Protein AF-A0A950NNE2-F1 (afdb_monomer_lite)

Foldseek 3Di:
DWAAKKFFQAKKKKAWCAAWWDWAPDIDGHGDIDTDGGPDIIGRIDGDPVGTDMDMDGDPGGDMDGDDPPVVVVVCVVVVHDDDDDDDDDDPPVDDDPPD

Secondary structure (DSSP, 8-state):
-EE--EEEEEEEEEEEEEEEEEETTEEEETT-EEEE-TT-EE--EEEEEEEEEEEEEEEEEEEEEES-HHHHHHHHHHHT--PPPPPP----TTSPP---

pLDDT: mean 95.73, std 4.51, range [62.34, 98.69]

Sequence (100 aa):
MIVHAHGHNSDHVVFVIDGDMTCGDVRCTAGTHIALDQGDAFGPFVAGPEGVVLFEVMMGDPRSFPADPDGYTALLGQHGVEQLPNPPIDMPSWLQDTRS

Radius of gyration: 14.67 Å; chains: 1; bounding box: 39×27×34 Å

Structure (mmCIF, N/CA/C/O backbone):
data_AF-A0A950NNE2-F1
#
_entry.id   AF-A0A950NNE2-F1
#
loop_
_atom_site.group_PDB
_atom_site.id
_atom_site.type_symbol
_atom_site.label_atom_id
_atom_site.label_alt_id
_atom_site.label_comp_id
_atom_site.label_asym_id
_atom_site.label_entity_id
_atom_site.label_seq_id
_atom_site.pdbx_PDB_ins_code
_atom_site.Cartn_x
_atom_site.Cartn_y
_atom_site.Cartn_z
_atom_site.occupancy
_atom_site.B_iso_or_equiv
_atom_site.auth_seq_id
_atom_site.auth_comp_id
_atom_site.auth_asym_id
_atom_site.auth_atom_id
_atom_site.pdbx_PDB_model_num
ATOM 1 N N . MET A 1 1 ? 0.738 -3.217 9.628 1.00 91.19 1 MET A N 1
ATOM 2 C CA . MET A 1 1 ? 1.427 -2.919 8.349 1.00 91.19 1 MET A CA 1
ATOM 3 C C . MET A 1 1 ? 1.251 -1.439 8.053 1.00 91.19 1 MET A C 1
ATOM 5 O O . MET A 1 1 ? 0.141 -0.959 8.249 1.00 91.19 1 MET A O 1
ATOM 9 N N . ILE A 1 2 ? 2.306 -0.746 7.611 1.00 9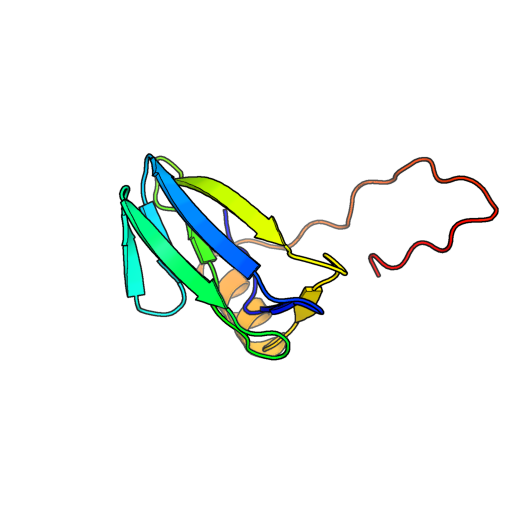6.94 2 ILE A N 1
ATOM 10 C CA . ILE A 1 2 ? 2.239 0.634 7.106 1.00 96.94 2 ILE A CA 1
ATOM 11 C C . ILE A 1 2 ? 2.824 0.636 5.690 1.00 96.94 2 ILE A C 1
ATOM 13 O O . ILE A 1 2 ? 3.909 0.093 5.489 1.00 96.94 2 ILE A O 1
ATOM 17 N N . VAL A 1 3 ? 2.116 1.227 4.730 1.00 96.44 3 VAL A N 1
ATOM 18 C CA . VAL A 1 3 ? 2.592 1.452 3.357 1.00 96.44 3 VAL A CA 1
ATOM 19 C C . VAL A 1 3 ? 2.517 2.948 3.075 1.00 96.44 3 VAL A C 1
ATOM 21 O O . VAL A 1 3 ? 1.500 3.582 3.353 1.00 96.44 3 VAL A O 1
ATOM 24 N N . HIS A 1 4 ? 3.597 3.520 2.549 1.00 96.81 4 HIS A N 1
ATOM 25 C CA . HIS A 1 4 ? 3.656 4.936 2.188 1.00 96.81 4 HIS A CA 1
ATOM 26 C C . HIS A 1 4 ? 2.596 5.300 1.137 1.00 96.81 4 HIS A C 1
ATOM 28 O O . HIS A 1 4 ? 2.125 4.440 0.387 1.00 96.81 4 HIS A O 1
ATOM 34 N N . ALA A 1 5 ? 2.232 6.581 1.065 1.00 97.69 5 ALA A N 1
ATOM 35 C CA . ALA A 1 5 ? 1.391 7.069 -0.021 1.00 97.69 5 ALA A CA 1
ATOM 36 C C . ALA A 1 5 ? 2.131 6.914 -1.355 1.00 97.69 5 ALA A C 1
ATOM 38 O O . ALA A 1 5 ? 3.282 7.347 -1.475 1.00 97.69 5 ALA A O 1
ATOM 39 N N . HIS A 1 6 ? 1.499 6.287 -2.341 1.00 97.25 6 HIS A N 1
ATOM 40 C CA . HIS A 1 6 ? 2.142 5.935 -3.606 1.00 97.25 6 HIS A CA 1
ATOM 41 C C . HIS A 1 6 ? 1.151 5.922 -4.767 1.00 97.25 6 HIS A C 1
ATOM 43 O O . HIS A 1 6 ? -0.058 5.836 -4.558 1.00 97.25 6 HIS A O 1
ATOM 49 N N . GLY A 1 7 ? 1.684 6.002 -5.982 1.00 96.75 7 GLY A N 1
ATOM 50 C CA . GLY A 1 7 ? 0.955 5.749 -7.223 1.00 96.75 7 GLY A CA 1
ATOM 51 C C . GLY A 1 7 ? 1.537 4.565 -7.988 1.00 96.75 7 GLY A C 1
ATOM 52 O O . GLY A 1 7 ? 2.558 4.001 -7.584 1.00 96.75 7 GLY A O 1
ATOM 53 N N . HIS A 1 8 ? 0.891 4.183 -9.089 1.00 96.19 8 HIS A N 1
ATOM 54 C CA . HIS A 1 8 ? 1.303 3.069 -9.955 1.00 96.19 8 HIS A CA 1
ATOM 55 C C . HIS A 1 8 ? 1.453 3.501 -11.416 1.00 96.19 8 HIS A C 1
ATOM 57 O O . HIS A 1 8 ? 0.786 4.423 -11.885 1.00 96.19 8 HIS A O 1
ATOM 63 N N . ASN A 1 9 ? 2.327 2.805 -12.153 1.00 95.69 9 ASN A N 1
ATOM 64 C CA . ASN A 1 9 ? 2.526 2.993 -13.599 1.00 95.69 9 ASN A CA 1
ATOM 65 C C . ASN A 1 9 ? 1.455 2.288 -14.461 1.00 95.69 9 ASN A C 1
ATOM 67 O O . ASN A 1 9 ? 1.655 2.072 -15.656 1.00 95.69 9 ASN A O 1
ATOM 71 N N . SER A 1 10 ? 0.327 1.920 -13.859 1.00 97.19 10 SER A N 1
ATOM 72 C CA . SER A 1 10 ? -0.852 1.343 -14.501 1.00 97.19 10 SER A CA 1
ATOM 73 C C . SER A 1 10 ? -2.092 1.635 -13.660 1.00 97.19 10 SER A C 1
ATOM 75 O O . SER A 1 10 ? -1.969 2.020 -12.494 1.00 97.19 10 SER A O 1
ATOM 77 N N . ASP A 1 11 ? -3.272 1.432 -14.246 1.00 98.12 11 ASP A N 1
ATOM 78 C CA . ASP A 1 11 ? -4.515 1.391 -13.480 1.00 98.12 11 ASP A CA 1
ATOM 79 C C . ASP A 1 11 ? -4.432 0.262 -12.443 1.00 98.12 11 ASP A C 1
ATOM 81 O O . ASP A 1 11 ? -3.904 -0.826 -12.715 1.00 98.12 11 ASP A O 1
ATOM 85 N N . HIS A 1 12 ? -4.977 0.501 -11.256 1.00 97.75 12 HIS A N 1
ATOM 86 C CA . HIS A 1 12 ? -4.891 -0.424 -10.137 1.00 97.75 12 HIS A CA 1
ATOM 87 C C . HIS A 1 12 ? -6.234 -0.519 -9.408 1.00 97.75 12 HIS A C 1
ATOM 89 O O . HIS A 1 12 ? -6.839 0.483 -9.031 1.00 97.75 12 HIS A O 1
ATOM 95 N N . VAL A 1 13 ? -6.704 -1.748 -9.196 1.00 97.69 13 VAL A N 1
ATOM 96 C CA . VAL A 1 13 ? -7.856 -2.035 -8.337 1.00 97.69 13 VAL A CA 1
ATOM 97 C C . VAL A 1 13 ? -7.397 -2.729 -7.063 1.00 97.69 13 VAL A C 1
ATOM 99 O O . VAL A 1 13 ? -6.707 -3.745 -7.131 1.00 97.69 13 VAL A O 1
ATOM 102 N N . VAL A 1 14 ? -7.857 -2.221 -5.920 1.00 97.94 14 VAL A N 1
ATOM 103 C CA . VAL A 1 14 ? -7.686 -2.831 -4.596 1.00 97.94 14 VAL A CA 1
ATOM 104 C C . VAL A 1 14 ? -9.059 -3.164 -4.022 1.00 97.94 14 VAL A C 1
ATOM 106 O O . VAL A 1 14 ? -9.953 -2.315 -3.980 1.00 97.94 14 VAL A O 1
ATOM 109 N N . PHE A 1 15 ? -9.233 -4.390 -3.540 1.00 98.62 15 PHE A N 1
ATOM 110 C CA . PHE A 1 15 ? -10.441 -4.827 -2.849 1.00 98.62 15 PHE A CA 1
ATOM 111 C C . PHE A 1 15 ? -10.105 -5.392 -1.471 1.00 98.62 15 PHE A C 1
ATOM 113 O O . PHE A 1 15 ? -9.260 -6.278 -1.346 1.00 98.62 15 PHE A O 1
ATOM 120 N N . VAL A 1 16 ? -10.789 -4.912 -0.432 1.00 98.62 16 VAL A N 1
ATOM 121 C CA . VAL A 1 16 ? -10.624 -5.438 0.928 1.00 98.62 16 VAL A CA 1
ATOM 122 C C . VAL A 1 16 ? -11.456 -6.709 1.071 1.00 98.62 16 VAL A C 1
ATOM 124 O O . VAL A 1 16 ? -12.687 -6.652 1.092 1.00 98.62 16 VAL A O 1
ATOM 127 N N . ILE A 1 17 ? -10.787 -7.857 1.176 1.00 98.69 17 ILE A N 1
ATOM 128 C CA . ILE A 1 17 ? -11.433 -9.156 1.397 1.00 98.69 17 ILE A CA 1
ATOM 129 C C . ILE A 1 17 ? -11.839 -9.304 2.866 1.00 98.69 17 ILE A C 1
ATOM 131 O O . ILE A 1 17 ? -12.968 -9.702 3.144 1.00 98.69 17 ILE A O 1
ATOM 135 N N . ASP A 1 18 ? -10.927 -8.998 3.789 1.00 98.62 18 ASP A N 1
ATOM 136 C CA . ASP A 1 18 ? -11.125 -9.183 5.229 1.00 98.62 18 ASP A CA 1
ATOM 137 C C . ASP A 1 18 ? -10.310 -8.167 6.042 1.00 98.62 18 ASP A C 1
ATOM 139 O O . ASP A 1 18 ? -9.333 -7.599 5.542 1.00 98.62 18 ASP A O 1
ATOM 143 N N . GLY A 1 19 ? -10.710 -7.944 7.293 1.00 98.31 19 GLY A N 1
ATOM 144 C CA . GLY A 1 19 ? -10.101 -6.961 8.186 1.00 98.31 19 GLY A CA 1
ATOM 145 C C . GLY A 1 19 ? -10.377 -5.512 7.777 1.00 98.31 19 GLY A C 1
ATOM 146 O O . GLY A 1 19 ? -11.382 -5.197 7.123 1.00 98.31 19 GLY A O 1
ATOM 147 N N . ASP A 1 20 ? -9.492 -4.610 8.202 1.00 98.44 20 ASP A N 1
ATOM 148 C CA . ASP A 1 20 ? -9.600 -3.189 7.890 1.00 98.44 20 ASP A CA 1
ATOM 149 C C . ASP A 1 20 ? -8.253 -2.469 7.818 1.00 98.44 20 ASP A C 1
ATOM 151 O O . ASP A 1 20 ? -7.253 -2.870 8.413 1.00 98.44 20 ASP A O 1
ATOM 155 N N . MET A 1 21 ? -8.242 -1.370 7.073 1.00 98.44 21 MET A N 1
ATOM 156 C CA . MET A 1 21 ? -7.124 -0.435 7.006 1.00 98.44 21 MET A CA 1
ATOM 157 C C . MET A 1 21 ? -7.633 0.993 6.833 1.00 98.44 21 MET A C 1
ATOM 159 O O . MET A 1 21 ? -8.785 1.204 6.450 1.00 98.44 21 MET A O 1
ATOM 163 N N . THR A 1 22 ? -6.782 1.985 7.067 1.00 98.50 22 THR A N 1
ATOM 164 C CA . THR A 1 22 ? -7.005 3.330 6.530 1.00 98.50 22 THR A CA 1
ATOM 165 C C . THR A 1 22 ? -6.303 3.493 5.188 1.00 98.50 22 THR A C 1
ATOM 167 O O . THR A 1 22 ? -5.237 2.924 4.976 1.00 98.50 22 THR A O 1
ATOM 170 N N . CYS A 1 23 ? -6.900 4.270 4.290 1.00 98.12 23 CYS A N 1
ATOM 171 C CA . CYS A 1 23 ? -6.285 4.825 3.091 1.00 98.12 23 CYS A CA 1
ATOM 172 C C . CYS A 1 23 ? -6.323 6.350 3.219 1.00 98.12 23 CYS A C 1
ATOM 174 O O . CYS A 1 23 ? -7.369 6.969 3.002 1.00 98.12 23 CYS A O 1
ATOM 176 N N . GLY A 1 24 ? -5.205 6.944 3.640 1.00 96.56 24 GLY A N 1
ATOM 177 C CA . GLY A 1 24 ? -5.207 8.317 4.142 1.00 96.56 24 GLY A CA 1
ATOM 178 C C . GLY A 1 24 ? -6.129 8.412 5.359 1.00 96.56 24 GLY A C 1
ATOM 179 O O . GLY A 1 24 ? -5.983 7.643 6.309 1.00 96.56 24 GLY A O 1
ATOM 180 N N . ASP A 1 25 ? -7.129 9.288 5.289 1.00 96.38 25 ASP A N 1
ATOM 181 C CA . ASP A 1 25 ? -8.110 9.493 6.365 1.00 96.38 25 ASP A CA 1
ATOM 182 C C . ASP A 1 25 ? -9.367 8.611 6.235 1.00 96.38 25 ASP A C 1
ATOM 184 O O . ASP A 1 25 ? -10.272 8.669 7.072 1.00 96.38 25 ASP A O 1
ATOM 188 N N . VAL A 1 26 ? -9.461 7.793 5.182 1.00 98.06 26 VAL A N 1
ATOM 189 C CA . VAL A 1 26 ? -10.645 6.969 4.907 1.00 98.06 26 VAL A CA 1
ATOM 190 C C . VAL A 1 26 ? -10.457 5.574 5.483 1.00 98.06 26 VAL A C 1
ATOM 192 O O . VAL A 1 26 ? -9.517 4.871 5.125 1.00 98.06 26 VAL A O 1
ATOM 195 N N . ARG A 1 27 ? -11.380 5.132 6.343 1.00 98.31 27 ARG A N 1
ATOM 196 C CA . ARG A 1 27 ? -11.412 3.743 6.814 1.00 98.31 27 ARG A CA 1
ATOM 197 C C . ARG A 1 27 ? -12.019 2.831 5.747 1.00 98.31 27 ARG A C 1
ATOM 199 O O . ARG A 1 27 ? -13.165 3.023 5.346 1.00 98.31 27 ARG A O 1
ATOM 206 N N . CYS A 1 28 ? -11.272 1.809 5.355 1.00 98.56 28 CYS A N 1
ATOM 207 C CA . CYS A 1 28 ? -11.652 0.790 4.387 1.00 98.56 28 CYS A CA 1
ATOM 208 C C . CYS A 1 28 ? -11.821 -0.552 5.113 1.00 98.56 28 CYS A C 1
ATOM 210 O O . CYS A 1 28 ? -10.856 -1.102 5.639 1.00 98.56 28 CYS A O 1
ATOM 212 N N . THR A 1 29 ? -13.043 -1.081 5.152 1.00 98.56 29 THR A N 1
ATOM 213 C CA . THR A 1 29 ? -13.360 -2.402 5.731 1.00 98.56 29 THR A CA 1
ATOM 214 C C . THR A 1 29 ? -13.628 -3.429 4.630 1.00 98.56 29 THR A C 1
ATOM 216 O O . THR A 1 29 ? -13.763 -3.048 3.464 1.00 98.56 29 THR A O 1
ATOM 219 N N . ALA A 1 30 ? -13.772 -4.709 4.987 1.00 98.62 30 ALA A N 1
ATOM 220 C CA . ALA A 1 30 ? -14.208 -5.764 4.066 1.00 98.62 30 ALA A CA 1
ATOM 221 C C . ALA A 1 30 ? -15.364 -5.309 3.148 1.00 98.62 30 ALA A C 1
ATOM 223 O O . ALA A 1 30 ? -16.349 -4.726 3.611 1.00 98.62 30 ALA A O 1
ATOM 224 N N . GLY A 1 31 ? -15.215 -5.538 1.840 1.00 98.62 31 GLY A N 1
ATOM 225 C CA . GLY A 1 31 ? -16.130 -5.062 0.798 1.00 98.62 31 GLY A CA 1
ATOM 226 C C . GLY A 1 31 ? -15.761 -3.715 0.164 1.00 98.62 31 GLY A C 1
ATOM 227 O O . GLY A 1 31 ? -16.379 -3.330 -0.828 1.00 98.62 31 GLY A O 1
ATOM 228 N N . THR A 1 32 ? -14.768 -2.996 0.696 1.00 98.69 32 THR A N 1
ATOM 229 C CA . THR A 1 32 ? -14.308 -1.730 0.101 1.00 98.69 32 THR A CA 1
ATOM 230 C C . THR A 1 32 ? -13.559 -1.984 -1.204 1.00 98.69 32 THR A C 1
ATOM 232 O O . THR A 1 32 ? -12.663 -2.823 -1.253 1.00 98.69 32 THR A O 1
ATOM 235 N N . HIS A 1 33 ? -13.901 -1.214 -2.237 1.00 98.1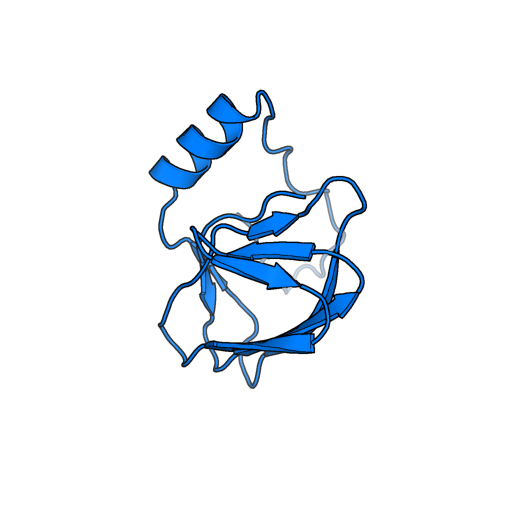9 33 HIS A N 1
ATOM 236 C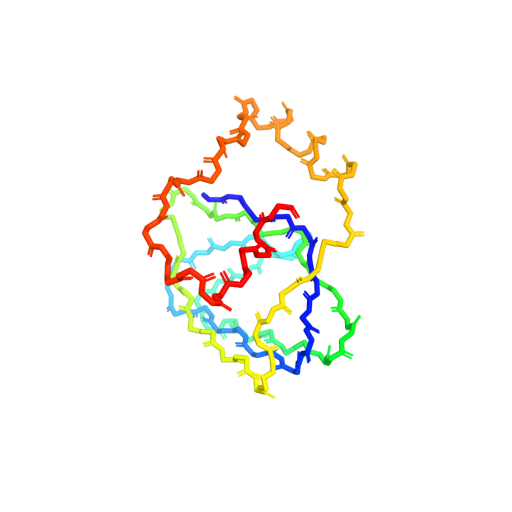 CA . HIS A 1 33 ? -13.230 -1.182 -3.534 1.00 98.19 33 HIS A CA 1
ATOM 237 C C . HIS A 1 33 ? -12.576 0.186 -3.746 1.00 98.19 33 HIS A C 1
ATOM 239 O O . HIS A 1 33 ? -13.243 1.215 -3.614 1.00 98.19 33 HIS A O 1
ATOM 245 N N . ILE A 1 34 ? -11.299 0.184 -4.115 1.00 98.06 34 ILE A N 1
ATOM 246 C CA . ILE A 1 34 ? -10.536 1.371 -4.495 1.00 98.06 34 ILE A CA 1
ATOM 247 C C . ILE A 1 34 ? -10.099 1.177 -5.947 1.00 98.06 34 ILE A C 1
ATOM 249 O O . ILE A 1 34 ? -9.419 0.202 -6.257 1.00 98.06 34 ILE A O 1
ATOM 253 N N . ALA A 1 35 ? -10.499 2.098 -6.820 1.00 97.50 35 ALA A N 1
ATOM 254 C CA . ALA A 1 35 ? -9.952 2.218 -8.166 1.00 97.50 35 ALA A CA 1
ATOM 255 C C . ALA A 1 35 ? -8.971 3.386 -8.188 1.00 97.50 35 ALA A C 1
ATOM 257 O O . ALA A 1 35 ? -9.281 4.461 -7.671 1.00 97.50 35 ALA A O 1
ATOM 258 N N . LEU A 1 36 ? -7.804 3.146 -8.768 1.00 97.38 36 LEU A N 1
ATOM 259 C CA . LEU A 1 36 ? -6.744 4.117 -8.956 1.00 97.38 36 LEU A CA 1
ATOM 260 C C . LEU A 1 36 ? -6.414 4.164 -10.447 1.00 97.38 36 LEU A C 1
ATOM 262 O O . LEU A 1 36 ? -5.991 3.152 -11.008 1.00 97.38 36 LEU A O 1
ATOM 266 N N . ASP A 1 37 ? -6.603 5.323 -11.067 1.00 97.75 37 ASP A N 1
ATOM 267 C CA . ASP A 1 37 ? -6.209 5.541 -12.456 1.00 97.75 37 ASP A CA 1
ATOM 268 C C . ASP A 1 37 ? -4.684 5.726 -12.539 1.00 97.75 37 ASP A C 1
ATOM 270 O O . ASP A 1 37 ? -4.035 6.207 -11.602 1.00 97.75 37 ASP A O 1
ATOM 274 N N . GLN A 1 38 ? -4.083 5.337 -13.664 1.00 97.12 38 GLN A N 1
ATOM 275 C CA . GLN A 1 38 ? -2.643 5.471 -13.869 1.00 97.12 38 GLN A CA 1
ATOM 276 C C . GLN A 1 38 ? -2.158 6.911 -13.618 1.00 97.12 38 GLN A C 1
ATOM 278 O O . GLN A 1 38 ? -2.587 7.859 -14.274 1.00 97.12 38 GLN A O 1
ATOM 283 N N . GLY A 1 39 ? -1.159 7.049 -12.741 1.00 93.56 39 GLY A N 1
ATOM 284 C CA . GLY A 1 39 ? -0.553 8.336 -12.38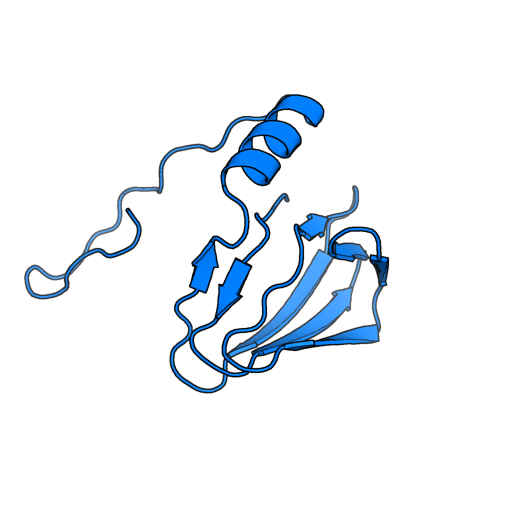8 1.00 93.56 39 GLY A CA 1
ATOM 285 C C . GLY A 1 39 ? -1.149 9.002 -11.146 1.00 93.56 39 GLY A C 1
ATOM 286 O O . GLY A 1 39 ? -0.491 9.878 -10.581 1.00 93.56 39 GLY A O 1
ATOM 287 N N . ASP A 1 40 ? -2.316 8.556 -10.676 1.00 97.12 40 ASP A N 1
ATOM 288 C CA . ASP A 1 40 ? -2.855 8.988 -9.389 1.00 97.12 40 ASP A CA 1
ATOM 289 C C . ASP A 1 40 ? -2.101 8.334 -8.223 1.00 97.12 40 ASP A C 1
ATOM 291 O O . ASP A 1 40 ? -1.382 7.340 -8.374 1.00 97.12 40 ASP A O 1
ATOM 295 N N . ALA A 1 41 ? -2.281 8.903 -7.030 1.00 97.12 41 ALA A N 1
ATOM 296 C CA . ALA A 1 41 ? -1.735 8.381 -5.787 1.00 97.12 41 ALA A CA 1
ATOM 297 C C . ALA A 1 41 ? -2.813 8.249 -4.707 1.00 97.12 41 ALA A C 1
ATOM 299 O O . ALA A 1 41 ? -3.785 9.002 -4.665 1.00 97.12 41 ALA A O 1
ATOM 300 N N . PHE A 1 42 ? -2.598 7.306 -3.796 1.00 97.12 42 PHE A N 1
ATOM 301 C CA . PHE A 1 42 ? -3.480 7.022 -2.665 1.00 97.12 42 PHE A CA 1
ATOM 302 C C . PHE A 1 42 ? -2.689 6.660 -1.402 1.00 97.12 42 PHE A C 1
ATOM 304 O O . PHE A 1 42 ? -1.458 6.580 -1.407 1.00 97.12 42 PHE A O 1
ATOM 311 N N . GLY A 1 43 ? -3.407 6.419 -0.309 1.00 96.94 43 GLY A N 1
ATOM 312 C CA . GLY A 1 43 ? -2.814 6.102 0.980 1.00 96.94 43 GLY A CA 1
ATOM 313 C C . GLY A 1 43 ? -2.403 7.349 1.779 1.00 96.94 43 GLY A C 1
ATOM 314 O O . GLY A 1 43 ? -2.922 8.436 1.527 1.00 96.94 43 GLY A O 1
ATOM 315 N N . PRO A 1 44 ? -1.511 7.203 2.776 1.00 97.88 44 PRO A N 1
ATOM 316 C CA . PRO A 1 44 ? -0.827 5.966 3.171 1.00 97.88 44 PRO A CA 1
ATOM 317 C C . PRO A 1 44 ? -1.800 4.867 3.619 1.00 97.88 44 PRO A C 1
ATOM 319 O O . PRO A 1 44 ? -2.922 5.164 4.035 1.00 97.88 44 PRO A O 1
ATOM 322 N N . PHE A 1 45 ? -1.372 3.604 3.538 1.00 98.00 45 PHE A N 1
ATOM 323 C CA . PHE A 1 45 ? -2.125 2.492 4.116 1.00 98.00 45 PHE A CA 1
ATOM 324 C C . PHE A 1 45 ? -1.641 2.179 5.523 1.00 98.00 45 PHE A C 1
ATOM 326 O O . PHE A 1 45 ? -0.449 1.951 5.730 1.00 98.00 45 PHE A O 1
ATOM 333 N N . VAL A 1 46 ? -2.566 2.094 6.477 1.00 98.25 46 VAL A N 1
ATOM 334 C CA . VAL A 1 46 ? -2.285 1.603 7.832 1.00 98.25 46 VAL A CA 1
ATOM 335 C C . VAL A 1 46 ? -3.288 0.511 8.163 1.00 98.25 46 VAL A C 1
ATOM 337 O O . VAL A 1 46 ? -4.481 0.772 8.292 1.00 98.25 46 VAL A O 1
ATOM 340 N N . ALA A 1 47 ? -2.813 -0.728 8.279 1.00 98.19 47 ALA A N 1
ATOM 341 C CA . ALA A 1 47 ? -3.670 -1.850 8.653 1.00 98.19 47 ALA A CA 1
ATOM 342 C C . ALA A 1 47 ? -4.133 -1.727 10.113 1.00 98.19 47 ALA A C 1
ATOM 344 O O . ALA A 1 47 ? -3.355 -1.313 10.979 1.00 98.19 47 ALA A O 1
ATOM 345 N N . GLY A 1 48 ? -5.373 -2.140 10.374 1.00 97.31 48 GLY A N 1
ATOM 346 C CA . GLY A 1 48 ? -5.926 -2.282 11.715 1.00 97.31 48 GLY A CA 1
ATOM 347 C C . GLY A 1 48 ? -5.175 -3.325 12.559 1.00 97.31 48 GLY A C 1
ATOM 348 O O . GLY A 1 48 ? -4.296 -4.033 12.056 1.00 97.31 48 GLY A O 1
ATOM 349 N N . PRO A 1 49 ? -5.507 -3.438 13.858 1.00 96.19 49 PRO A N 1
ATOM 350 C CA . PRO A 1 49 ? -4.787 -4.302 14.798 1.00 96.19 49 PRO A CA 1
ATOM 351 C C . PRO A 1 49 ? -4.833 -5.789 14.424 1.00 96.19 49 PRO A C 1
ATOM 353 O O . PRO A 1 49 ? -3.856 -6.498 14.646 1.00 96.19 49 PRO A O 1
ATOM 356 N N . GLU A 1 50 ? -5.924 -6.239 13.801 1.00 97.06 50 GLU A N 1
ATOM 357 C CA . GLU A 1 50 ? -6.092 -7.623 13.334 1.00 97.06 50 GLU A CA 1
ATOM 358 C C . GLU A 1 50 ? -5.557 -7.841 11.905 1.00 97.06 50 GLU A C 1
ATOM 360 O O . GLU A 1 50 ? -5.609 -8.948 11.372 1.00 97.06 50 GLU A O 1
ATOM 365 N N . GLY A 1 51 ? -5.013 -6.796 11.274 1.00 97.62 51 GLY A N 1
ATOM 366 C CA . GLY A 1 51 ? -4.549 -6.827 9.893 1.00 97.62 51 GLY A CA 1
ATOM 367 C C . GLY A 1 51 ? -5.656 -6.617 8.857 1.00 97.62 51 GLY A C 1
ATOM 368 O O . GLY A 1 51 ? -6.799 -6.286 9.168 1.00 97.62 51 GLY A O 1
ATOM 369 N N . VAL A 1 52 ? -5.273 -6.771 7.589 1.00 98.44 52 VAL A N 1
ATOM 370 C CA . VAL A 1 52 ? -6.143 -6.620 6.420 1.00 98.44 52 VAL A CA 1
ATOM 371 C C . VAL A 1 52 ? -5.722 -7.620 5.347 1.00 98.44 52 VAL A C 1
ATOM 373 O O . VAL A 1 52 ? -4.528 -7.886 5.182 1.00 98.44 52 VAL A O 1
ATOM 376 N N . VAL A 1 53 ? -6.690 -8.166 4.614 1.00 98.38 53 VAL A N 1
ATOM 377 C CA . VAL A 1 53 ? -6.458 -9.010 3.437 1.00 98.38 53 VAL A CA 1
ATOM 378 C C . VAL A 1 53 ? -6.943 -8.257 2.208 1.00 98.38 53 VAL A C 1
ATOM 380 O O . VAL A 1 53 ? -8.126 -7.930 2.103 1.00 98.38 53 VAL A O 1
ATOM 383 N N . LEU A 1 54 ? -6.029 -7.993 1.277 1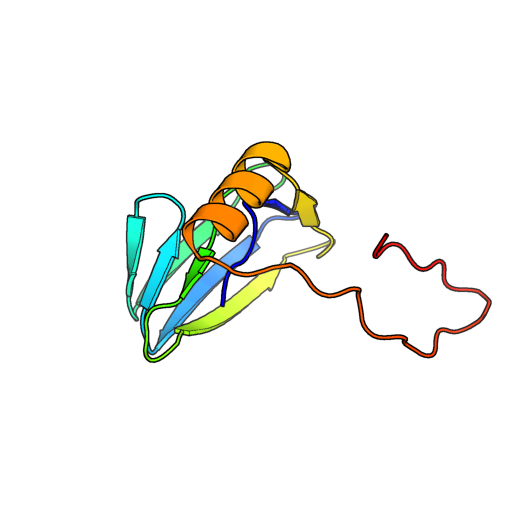.00 98.12 54 LEU A N 1
ATOM 384 C CA . LEU A 1 54 ? -6.304 -7.267 0.041 1.00 98.12 54 LEU A CA 1
ATOM 385 C C . LEU A 1 54 ? -6.240 -8.206 -1.165 1.00 98.12 54 LEU A C 1
ATOM 387 O O .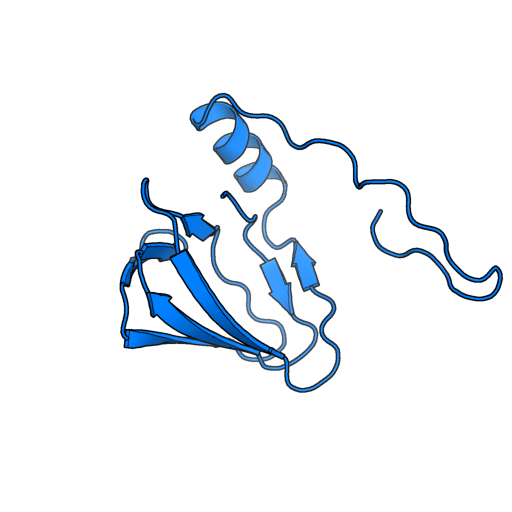 LEU A 1 54 ? -5.410 -9.113 -1.227 1.00 98.12 54 LEU A O 1
ATOM 391 N N . PHE A 1 55 ? -7.119 -7.965 -2.132 1.00 98.31 55 PHE A N 1
ATOM 392 C CA . PHE A 1 55 ? -6.985 -8.451 -3.497 1.00 98.31 55 PHE A CA 1
ATOM 393 C C . PHE A 1 55 ? -6.629 -7.272 -4.394 1.00 98.31 55 PHE A C 1
ATOM 395 O O . PHE A 1 55 ? -7.397 -6.315 -4.484 1.00 98.31 55 PHE A O 1
ATOM 402 N N . GLU A 1 56 ? -5.466 -7.347 -5.031 1.00 96.94 56 GLU A N 1
ATOM 403 C CA . GLU A 1 56 ? -4.868 -6.253 -5.794 1.00 96.94 56 GLU A CA 1
ATOM 404 C C . GLU A 1 56 ? -4.628 -6.688 -7.241 1.00 96.94 56 GLU A C 1
ATOM 406 O O . GLU A 1 56 ? -4.108 -7.780 -7.495 1.00 96.94 56 GLU A O 1
ATOM 411 N N . VAL A 1 57 ? -5.027 -5.844 -8.193 1.00 97.56 57 VAL A N 1
ATOM 412 C CA . VAL A 1 57 ? -4.843 -6.079 -9.631 1.00 97.56 57 VAL A CA 1
ATOM 413 C C . VAL A 1 57 ? -4.277 -4.826 -10.283 1.00 97.56 57 VAL A C 1
ATOM 415 O O . VAL A 1 57 ? -5.009 -3.868 -10.527 1.00 97.56 57 VAL A O 1
ATOM 418 N N . MET A 1 58 ? -2.984 -4.852 -10.605 1.00 96.81 58 MET A N 1
ATOM 419 C CA . MET A 1 58 ? -2.328 -3.834 -11.429 1.00 96.81 58 MET A CA 1
ATOM 420 C C . MET A 1 58 ? -2.432 -4.222 -12.910 1.00 96.81 58 MET A C 1
ATOM 422 O O . MET A 1 58 ? -1.991 -5.300 -13.320 1.00 96.81 58 MET A O 1
ATOM 426 N N . MET A 1 59 ? -3.036 -3.359 -13.724 1.00 97.44 59 MET A N 1
ATOM 427 C CA . MET A 1 59 ? -3.380 -3.640 -15.123 1.00 97.44 59 MET A CA 1
ATOM 428 C C . MET A 1 59 ? -2.323 -3.079 -16.078 1.00 97.44 59 MET A C 1
ATOM 430 O O . MET A 1 59 ? -2.584 -2.179 -16.873 1.00 97.44 59 MET A O 1
ATOM 434 N N . GLY A 1 60 ? -1.107 -3.622 -16.008 1.00 96.19 60 GLY A N 1
ATOM 435 C CA . GLY A 1 60 ? 0.010 -3.195 -16.850 1.00 96.19 60 GLY A CA 1
ATOM 436 C C . GLY A 1 60 ? 1.341 -3.304 -16.122 1.00 96.19 60 GLY A C 1
ATOM 437 O O . GLY A 1 60 ? 1.699 -4.376 -15.642 1.00 96.19 60 GLY A O 1
ATOM 438 N N . ASP A 1 61 ? 2.086 -2.200 -16.073 1.00 94.06 61 ASP A N 1
ATOM 439 C CA . ASP A 1 61 ? 3.325 -2.106 -15.305 1.00 94.06 61 ASP A CA 1
ATOM 440 C C . ASP A 1 61 ? 3.012 -1.969 -13.801 1.00 94.06 61 ASP A C 1
ATOM 442 O O . ASP A 1 61 ? 2.451 -0.947 -13.393 1.00 94.06 61 ASP A O 1
ATOM 446 N N . PRO A 1 62 ? 3.366 -2.965 -12.964 1.00 91.31 62 PRO A N 1
ATOM 447 C CA . PRO A 1 62 ? 3.008 -2.982 -11.546 1.00 91.31 62 PRO A CA 1
ATOM 448 C C . PRO A 1 62 ? 3.948 -2.136 -10.677 1.00 91.31 62 PRO A C 1
ATOM 450 O O . PRO A 1 62 ? 3.843 -2.154 -9.451 1.00 91.31 62 PRO A O 1
ATOM 453 N N . ARG A 1 63 ? 4.940 -1.462 -11.270 1.00 91.69 63 ARG A N 1
ATOM 454 C CA . ARG A 1 63 ? 5.884 -0.647 -10.503 1.00 91.69 63 ARG A CA 1
ATOM 455 C C . ARG A 1 63 ? 5.178 0.586 -9.948 1.00 91.69 63 ARG A C 1
ATOM 457 O O . ARG A 1 63 ? 4.527 1.319 -10.696 1.00 91.69 63 ARG A O 1
ATOM 464 N N . SER A 1 64 ? 5.393 0.843 -8.664 1.00 93.88 64 SER A N 1
ATOM 465 C CA . SER A 1 64 ? 4.896 2.020 -7.961 1.00 93.88 64 SER A CA 1
ATOM 466 C C . SER A 1 64 ? 5.925 3.149 -7.896 1.00 93.88 64 SER A C 1
ATOM 468 O O . SER A 1 64 ? 7.119 2.940 -8.120 1.00 93.88 64 SER A O 1
ATOM 470 N N . PHE A 1 65 ? 5.467 4.344 -7.531 1.00 94.69 65 PHE A N 1
ATOM 471 C CA . PHE A 1 65 ? 6.315 5.488 -7.194 1.00 94.69 65 PHE A CA 1
ATOM 472 C C . PHE A 1 65 ? 5.829 6.153 -5.896 1.00 94.69 65 PHE A C 1
ATOM 474 O O . PHE A 1 65 ? 4.619 6.212 -5.662 1.00 94.69 65 PHE A O 1
ATOM 481 N N . PRO A 1 66 ? 6.738 6.655 -5.041 1.00 95.50 66 PRO A N 1
ATOM 482 C CA . PRO A 1 66 ? 6.345 7.327 -3.809 1.00 95.50 66 PRO A CA 1
ATOM 483 C C . PRO A 1 66 ? 5.686 8.675 -4.119 1.00 95.50 66 PRO A C 1
ATOM 485 O O . PRO A 1 66 ? 6.169 9.423 -4.968 1.00 95.50 66 PRO A O 1
ATOM 488 N N . ALA A 1 67 ? 4.603 8.995 -3.412 1.00 97.12 67 ALA A N 1
ATOM 489 C CA . ALA A 1 67 ? 3.892 10.265 -3.561 1.00 97.12 67 ALA A CA 1
ATOM 490 C C . ALA A 1 67 ? 4.298 11.302 -2.500 1.00 97.12 67 ALA A C 1
ATOM 492 O O . ALA A 1 67 ? 4.294 12.495 -2.787 1.00 97.12 67 ALA A O 1
ATOM 493 N N . ASP A 1 68 ? 4.673 10.853 -1.295 1.00 96.81 68 ASP A N 1
ATOM 494 C CA . ASP A 1 68 ? 5.046 11.732 -0.177 1.00 96.81 68 ASP A CA 1
ATOM 495 C C . ASP A 1 68 ? 6.092 11.086 0.768 1.00 96.81 68 ASP A C 1
ATOM 497 O O . ASP A 1 68 ? 5.738 10.467 1.779 1.00 96.81 68 ASP A O 1
ATOM 501 N N . PRO A 1 69 ? 7.400 11.183 0.446 1.00 95.44 69 PRO A N 1
ATOM 502 C CA . PRO A 1 69 ? 8.472 10.621 1.278 1.00 95.44 69 PRO A CA 1
ATOM 503 C C . PRO A 1 69 ? 8.610 11.276 2.664 1.00 95.44 69 PRO A C 1
ATOM 505 O O . PRO A 1 69 ? 8.907 10.592 3.652 1.00 95.44 69 PRO A O 1
ATOM 508 N N . ASP A 1 70 ? 8.383 12.589 2.753 1.00 97.44 70 ASP A N 1
ATOM 509 C CA . ASP A 1 70 ? 8.507 13.344 4.004 1.00 97.44 70 ASP A CA 1
ATOM 510 C C . ASP A 1 70 ? 7.356 12.995 4.955 1.00 97.44 70 ASP A C 1
ATOM 512 O O . ASP A 1 70 ? 7.584 12.699 6.135 1.00 97.44 70 ASP A O 1
ATOM 516 N N . GLY A 1 71 ? 6.125 12.935 4.433 1.00 96.88 71 GLY A N 1
ATOM 517 C CA . GLY A 1 71 ? 4.957 12.488 5.188 1.00 96.88 71 GLY A CA 1
ATOM 518 C C . GLY A 1 71 ? 5.085 11.042 5.660 1.00 96.88 71 GLY A C 1
ATOM 519 O O . GLY A 1 71 ? 4.728 10.732 6.799 1.00 96.88 71 GLY A O 1
ATOM 520 N N . TYR A 1 72 ? 5.680 10.162 4.851 1.00 97.25 72 TYR A N 1
ATOM 521 C CA . TYR A 1 72 ? 5.959 8.793 5.280 1.00 97.25 72 TYR A CA 1
ATOM 522 C C . TYR A 1 72 ? 6.956 8.735 6.445 1.00 97.25 72 TYR A C 1
ATOM 524 O O . TYR A 1 72 ? 6.712 8.034 7.427 1.00 97.25 72 TYR A O 1
ATOM 532 N N . THR A 1 73 ? 8.032 9.522 6.392 1.00 97.19 73 THR A N 1
ATOM 533 C CA . THR A 1 73 ? 9.003 9.612 7.497 1.00 97.19 73 THR A CA 1
ATOM 534 C C . THR A 1 73 ? 8.335 10.094 8.788 1.00 97.19 73 THR A C 1
ATOM 536 O O . THR A 1 73 ? 8.552 9.520 9.859 1.00 97.19 73 THR A O 1
ATOM 539 N N . ALA A 1 74 ? 7.472 11.110 8.695 1.00 97.69 74 ALA A N 1
ATOM 540 C CA . ALA A 1 74 ? 6.706 11.601 9.836 1.00 97.69 74 ALA A CA 1
ATOM 541 C C . ALA A 1 74 ? 5.746 10.534 10.396 1.00 97.69 74 ALA A C 1
ATOM 543 O O . ALA A 1 74 ? 5.674 10.362 11.615 1.00 97.69 74 ALA A O 1
ATOM 544 N N . LEU A 1 75 ? 5.054 9.792 9.525 1.00 97.38 75 LEU A N 1
ATOM 545 C CA . LEU A 1 75 ? 4.145 8.710 9.910 1.00 97.38 75 LEU A CA 1
ATOM 546 C C . LEU A 1 75 ? 4.878 7.601 10.679 1.00 97.38 75 LEU A C 1
ATOM 548 O O . LEU A 1 75 ? 4.421 7.187 11.743 1.00 97.38 75 LEU A O 1
ATOM 552 N N . LEU A 1 76 ? 6.040 7.156 10.193 1.00 97.81 76 LEU A N 1
ATOM 553 C CA . LEU A 1 76 ? 6.856 6.158 10.896 1.00 97.81 76 LEU A CA 1
ATOM 554 C C . LEU A 1 76 ? 7.240 6.637 12.306 1.00 97.81 76 LEU A C 1
ATOM 556 O O . LEU A 1 76 ? 7.070 5.898 13.280 1.00 97.81 76 LEU A O 1
ATOM 560 N N . GLY A 1 77 ? 7.660 7.902 12.431 1.00 97.81 77 GLY A N 1
ATOM 561 C CA . GLY A 1 77 ? 7.984 8.524 13.717 1.00 97.81 77 GLY A CA 1
ATOM 562 C C . GLY A 1 77 ? 6.798 8.581 14.686 1.00 97.81 77 GLY A C 1
ATOM 563 O O . GLY A 1 77 ? 6.962 8.282 15.868 1.00 97.81 77 GLY A O 1
ATOM 564 N N . GLN A 1 78 ? 5.594 8.896 14.197 1.00 97.19 78 GLN A N 1
ATOM 565 C CA . GLN A 1 78 ? 4.366 8.902 15.010 1.00 97.19 78 GLN A CA 1
ATOM 566 C C . GLN A 1 78 ? 4.012 7.513 15.550 1.00 97.19 78 GLN A C 1
ATOM 568 O O . GLN A 1 78 ? 3.523 7.391 16.673 1.00 97.19 78 GLN A O 1
ATOM 573 N N . HIS A 1 79 ? 4.280 6.468 14.768 1.00 96.12 79 HIS A N 1
ATOM 574 C CA . HIS A 1 79 ? 4.045 5.081 15.163 1.00 96.12 79 HIS A CA 1
ATOM 575 C C . HIS A 1 79 ? 5.212 4.457 15.945 1.00 96.12 79 HIS A C 1
ATOM 577 O O . HIS A 1 79 ? 5.091 3.319 16.397 1.00 96.12 79 HIS A O 1
ATOM 583 N N . GLY A 1 80 ? 6.324 5.179 16.128 1.00 97.56 80 GLY A N 1
ATOM 584 C CA . GLY A 1 80 ? 7.502 4.682 16.842 1.00 97.56 80 GLY A CA 1
ATOM 585 C C . GLY A 1 80 ? 8.167 3.486 16.155 1.00 97.56 80 GLY A C 1
ATOM 586 O O . GLY A 1 80 ? 8.710 2.616 16.834 1.00 97.56 80 GLY A O 1
ATOM 587 N N . VAL A 1 81 ? 8.087 3.420 14.825 1.00 96.88 81 VAL A N 1
ATOM 588 C CA . VAL A 1 81 ? 8.657 2.340 14.009 1.00 96.88 81 VAL A CA 1
ATOM 589 C C . VAL A 1 81 ? 9.673 2.895 13.019 1.00 96.88 81 VAL A C 1
ATOM 591 O O . VAL A 1 81 ? 9.677 4.083 12.708 1.00 96.88 81 VAL A O 1
ATOM 594 N N . GLU A 1 82 ? 10.521 2.021 12.491 1.00 95.50 82 GLU A N 1
ATOM 595 C CA . GLU A 1 82 ? 11.481 2.348 11.440 1.00 95.50 82 GLU A CA 1
ATOM 596 C C . GLU A 1 82 ? 11.321 1.399 10.251 1.00 95.50 82 GLU A C 1
ATOM 598 O O . GLU A 1 82 ? 10.918 0.242 10.405 1.00 95.50 82 GLU A O 1
ATOM 603 N N . GLN A 1 83 ? 11.634 1.888 9.051 1.00 92.88 83 GLN A N 1
ATOM 604 C CA . GLN A 1 83 ? 11.695 1.037 7.872 1.00 92.88 83 GLN A CA 1
ATOM 605 C C . GLN A 1 83 ? 13.022 0.277 7.859 1.00 92.88 83 GLN A C 1
ATOM 607 O O . GLN A 1 83 ? 14.098 0.871 7.839 1.00 92.88 83 GLN A O 1
ATOM 612 N N . LEU A 1 84 ? 12.935 -1.049 7.823 1.00 93.25 84 LEU A N 1
ATOM 613 C CA . LEU A 1 84 ? 14.096 -1.913 7.647 1.00 93.25 84 LEU A CA 1
ATOM 614 C C . LEU A 1 84 ? 14.564 -1.908 6.181 1.00 93.25 84 LEU A C 1
ATOM 616 O O . LEU A 1 84 ? 13.744 -1.716 5.278 1.00 93.25 84 LEU A O 1
ATOM 620 N N . PRO A 1 85 ? 15.860 -2.151 5.916 1.00 91.62 85 PRO A N 1
ATOM 621 C CA . PRO A 1 85 ? 16.354 -2.287 4.551 1.00 91.62 85 PRO A CA 1
ATOM 622 C C . PRO A 1 85 ? 15.663 -3.443 3.820 1.00 91.62 85 PRO A C 1
ATOM 624 O O . PRO A 1 85 ? 15.293 -4.452 4.427 1.00 91.62 85 PRO A O 1
ATOM 627 N N . ASN A 1 86 ? 15.541 -3.314 2.496 1.00 89.75 86 ASN A N 1
ATOM 628 C CA . ASN A 1 86 ? 15.030 -4.390 1.652 1.00 89.75 86 ASN A CA 1
ATOM 629 C C . ASN A 1 86 ? 15.858 -5.669 1.864 1.00 89.75 86 ASN A C 1
ATOM 631 O O . ASN A 1 86 ? 17.093 -5.599 1.869 1.00 89.75 86 ASN A O 1
ATOM 635 N N . PRO A 1 87 ? 15.216 -6.844 2.000 1.00 91.75 87 PRO A N 1
ATOM 636 C CA . PRO A 1 87 ? 15.950 -8.089 2.134 1.00 91.75 87 PRO A CA 1
ATOM 637 C C . PRO A 1 87 ? 16.801 -8.338 0.878 1.00 91.75 87 PRO A C 1
ATOM 639 O O . PRO A 1 87 ? 16.385 -7.989 -0.242 1.00 91.75 87 PRO A O 1
ATOM 642 N N . PRO A 1 88 ? 17.987 -8.953 1.043 1.00 90.88 88 PRO A N 1
ATOM 643 C CA . PRO A 1 88 ? 18.779 -9.382 -0.094 1.00 90.88 88 PRO A CA 1
ATOM 644 C C . PRO A 1 88 ? 17.978 -10.407 -0.897 1.00 90.88 88 PRO A C 1
ATOM 646 O O . PRO A 1 88 ? 17.324 -11.285 -0.334 1.00 90.88 88 PRO A O 1
ATOM 649 N N . ILE A 1 89 ? 18.038 -10.287 -2.217 1.00 91.81 89 ILE A N 1
ATOM 650 C CA . ILE A 1 89 ? 17.447 -11.247 -3.147 1.00 91.81 89 ILE A CA 1
ATOM 651 C C . ILE A 1 89 ? 18.522 -11.693 -4.128 1.00 91.81 89 ILE A C 1
ATOM 653 O O . ILE A 1 89 ? 19.423 -10.922 -4.463 1.00 91.81 89 ILE A O 1
ATOM 657 N N . ASP A 1 90 ? 18.424 -12.941 -4.570 1.00 94.12 90 ASP A N 1
ATOM 658 C CA . ASP A 1 90 ? 19.246 -13.446 -5.660 1.00 94.12 90 ASP A CA 1
ATOM 659 C C . ASP A 1 90 ? 18.592 -13.052 -6.986 1.00 94.12 90 ASP A C 1
ATOM 661 O O . ASP A 1 90 ? 17.441 -13.409 -7.250 1.00 94.12 90 ASP A O 1
ATOM 665 N N . MET A 1 91 ? 19.304 -12.263 -7.788 1.00 91.56 91 MET A N 1
ATOM 666 C CA . MET A 1 91 ? 18.819 -11.736 -9.060 1.00 91.56 91 MET A CA 1
ATOM 667 C C . MET A 1 91 ? 19.765 -12.158 -10.180 1.00 91.56 91 MET A C 1
ATOM 669 O O . MET A 1 91 ? 20.986 -12.100 -10.011 1.00 91.56 91 MET A O 1
ATOM 673 N N . PRO A 1 92 ? 19.236 -12.531 -11.357 1.00 95.00 92 PRO A N 1
ATOM 674 C CA . PRO A 1 92 ? 20.074 -12.776 -12.517 1.00 95.00 92 PRO A CA 1
ATOM 675 C C . PRO A 1 92 ? 20.922 -11.546 -12.856 1.00 95.00 92 PRO A C 1
ATOM 677 O O . PRO A 1 92 ? 20.431 -10.422 -12.830 1.00 95.00 92 PRO A O 1
ATOM 680 N N . SER A 1 93 ? 22.172 -11.754 -13.271 1.00 94.44 93 SER A N 1
ATOM 681 C CA . SER A 1 93 ? 23.128 -10.665 -13.542 1.00 94.44 93 SER A CA 1
ATOM 682 C C . SER A 1 93 ? 22.705 -9.690 -14.649 1.00 94.44 93 SER A C 1
ATOM 684 O O . SER A 1 93 ? 23.305 -8.630 -14.797 1.00 94.44 93 SER A O 1
ATOM 686 N N . TRP A 1 94 ? 21.729 -10.069 -15.476 1.00 95.00 94 TRP A N 1
ATOM 687 C CA . TRP A 1 94 ? 21.189 -9.242 -16.555 1.00 95.00 94 TRP A CA 1
ATOM 688 C C . TRP A 1 94 ? 20.014 -8.361 -16.113 1.00 95.00 94 TRP A C 1
ATOM 690 O O . TRP A 1 94 ? 19.596 -7.496 -16.880 1.00 95.00 94 TRP A O 1
ATOM 700 N N . LEU A 1 95 ? 19.464 -8.578 -14.914 1.00 91.38 95 LEU A N 1
ATOM 701 C CA . LEU A 1 95 ? 18.310 -7.846 -14.408 1.00 91.38 95 LEU A CA 1
ATOM 702 C C . LEU A 1 95 ? 18.765 -6.769 -13.422 1.00 91.38 95 LEU A C 1
ATOM 704 O O . LEU A 1 95 ? 19.375 -7.063 -12.397 1.00 91.38 95 LEU A O 1
ATOM 708 N N . GLN A 1 96 ? 18.454 -5.512 -13.734 1.00 89.56 96 GLN A N 1
ATOM 709 C CA . GLN A 1 96 ? 18.724 -4.394 -12.838 1.00 89.56 96 GLN A CA 1
ATOM 710 C C . GLN A 1 96 ? 17.770 -4.436 -11.639 1.00 89.56 96 GLN A C 1
ATOM 712 O O . GLN A 1 96 ? 16.553 -4.497 -11.815 1.00 89.56 96 GLN A O 1
ATOM 717 N N . ASP A 1 97 ? 18.319 -4.357 -10.427 1.00 88.19 97 ASP A N 1
ATOM 718 C CA . ASP A 1 97 ? 17.526 -4.135 -9.220 1.00 88.19 97 ASP A CA 1
ATOM 719 C C . ASP A 1 97 ? 17.083 -2.667 -9.165 1.00 88.19 97 ASP A C 1
ATOM 721 O O . ASP A 1 97 ? 17.914 -1.758 -9.146 1.00 88.19 97 ASP A O 1
ATOM 725 N N . THR A 1 98 ? 15.772 -2.439 -9.178 1.00 85.31 98 THR A N 1
ATOM 726 C CA . THR A 1 98 ? 15.159 -1.103 -9.135 1.00 85.31 98 THR A CA 1
ATOM 727 C C . THR A 1 98 ? 14.433 -0.838 -7.815 1.00 85.31 98 THR A C 1
ATOM 729 O O . THR A 1 98 ? 13.563 0.026 -7.770 1.00 85.31 98 THR A O 1
ATOM 732 N N . ARG A 1 99 ? 14.714 -1.610 -6.755 1.00 81.75 99 ARG A N 1
ATOM 733 C CA . ARG A 1 99 ? 14.068 -1.462 -5.433 1.00 81.75 99 ARG A CA 1
ATOM 734 C C . ARG A 1 99 ? 14.702 -0.373 -4.551 1.00 81.75 99 ARG A C 1
ATOM 736 O O . ARG A 1 99 ? 14.272 -0.217 -3.409 1.00 81.75 99 ARG A O 1
ATOM 743 N N . SER A 1 100 ? 15.757 0.290 -5.030 1.00 62.34 100 SER A N 1
ATOM 744 C CA . SER A 1 100 ? 16.534 1.323 -4.325 1.00 62.34 100 SER A CA 1
ATOM 745 C C . SER A 1 100 ? 16.016 2.730 -4.570 1.00 62.34 100 SER A C 1
ATOM 747 O O . SER A 1 100 ? 15.807 3.035 -5.767 1.00 62.34 100 SER A O 1
#